Protein AF-A0A7X7NRM8-F1 (afdb_monomer_lite)

Structure (mmCIF, N/CA/C/O backbone):
data_AF-A0A7X7NRM8-F1
#
_entry.id   AF-A0A7X7NRM8-F1
#
loop_
_atom_site.group_PDB
_atom_site.id
_atom_site.type_symbol
_atom_site.label_atom_id
_atom_site.label_alt_id
_atom_site.label_comp_id
_atom_site.label_asym_id
_atom_site.label_entity_id
_atom_site.label_seq_id
_atom_site.pdbx_PDB_ins_code
_atom_site.Cartn_x
_atom_site.Cartn_y
_atom_site.Cartn_z
_atom_site.occupancy
_atom_site.B_iso_or_equiv
_atom_site.auth_seq_id
_atom_site.auth_c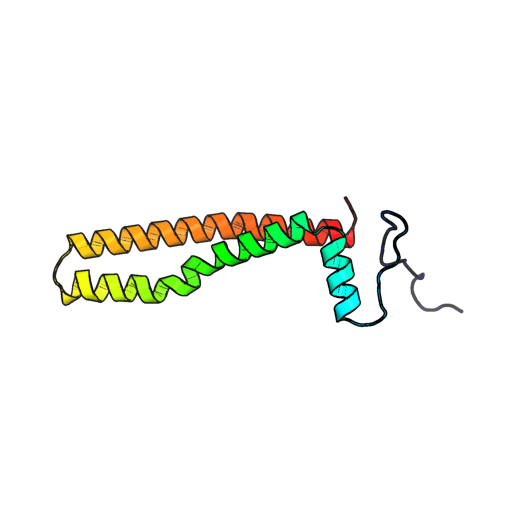omp_id
_atom_site.auth_asym_id
_atom_site.auth_atom_id
_atom_site.pdbx_PDB_model_num
ATOM 1 N N . MET A 1 1 ? 26.563 22.809 -40.029 1.00 48.19 1 MET A N 1
ATOM 2 C CA . MET A 1 1 ? 26.577 23.512 -38.734 1.00 48.19 1 MET A CA 1
ATOM 3 C C . MET A 1 1 ? 25.528 22.813 -37.892 1.00 48.19 1 MET A C 1
ATOM 5 O O . MET A 1 1 ? 24.378 22.783 -38.305 1.00 48.19 1 MET A O 1
ATOM 9 N N . GLN A 1 2 ? 25.956 22.050 -36.889 1.00 54.09 2 GLN A N 1
ATOM 10 C CA . GLN A 1 2 ? 25.078 21.231 -36.056 1.00 54.09 2 GLN A CA 1
ATOM 11 C C . GLN A 1 2 ? 24.978 21.966 -34.718 1.00 54.09 2 GLN A C 1
ATOM 13 O O . GLN A 1 2 ? 25.908 21.913 -33.921 1.00 54.09 2 GLN A O 1
ATOM 18 N N . ASP A 1 3 ? 23.897 22.727 -34.539 1.00 57.47 3 ASP A N 1
ATOM 19 C CA . ASP A 1 3 ? 23.720 23.677 -33.425 1.00 57.47 3 ASP A CA 1
ATOM 20 C C . ASP A 1 3 ? 23.059 23.038 -32.184 1.00 57.47 3 ASP A C 1
ATOM 22 O O . ASP A 1 3 ? 22.729 23.719 -31.217 1.00 57.47 3 ASP A O 1
ATOM 26 N N . PHE A 1 4 ? 22.862 21.716 -32.205 1.00 55.12 4 PHE A N 1
ATOM 27 C CA . PHE A 1 4 ? 22.254 20.926 -31.133 1.00 55.12 4 PHE A CA 1
ATOM 28 C C . PHE A 1 4 ? 23.275 19.945 -30.531 1.00 55.12 4 PHE A C 1
ATOM 30 O O . PHE A 1 4 ? 24.187 19.515 -31.243 1.00 55.12 4 PHE A O 1
ATOM 37 N N . PRO A 1 5 ? 23.149 19.588 -29.234 1.00 62.47 5 PRO A N 1
ATOM 38 C CA . PRO A 1 5 ? 24.052 18.650 -28.566 1.00 62.47 5 PRO A CA 1
ATOM 39 C C . PRO A 1 5 ? 24.156 17.319 -29.333 1.00 62.47 5 PRO A C 1
ATOM 41 O O . PRO A 1 5 ? 23.225 16.961 -30.059 1.00 62.47 5 PRO A O 1
ATOM 44 N N . PRO A 1 6 ? 25.281 16.586 -29.197 1.00 68.81 6 PRO A N 1
ATOM 45 C CA . PRO A 1 6 ? 25.512 15.344 -29.935 1.00 68.81 6 PRO A CA 1
ATOM 46 C C . PRO A 1 6 ? 24.352 14.364 -29.735 1.00 68.81 6 PRO A C 1
ATOM 48 O O . PRO A 1 6 ? 23.775 14.311 -28.651 1.00 68.81 6 PRO A O 1
ATOM 51 N N . GLU A 1 7 ? 24.017 13.573 -30.759 1.00 67.69 7 GLU A N 1
ATOM 52 C CA . GLU A 1 7 ? 23.015 12.512 -30.627 1.00 67.69 7 GLU A CA 1
ATOM 53 C C . GLU A 1 7 ? 23.503 11.475 -29.609 1.00 67.69 7 GLU A C 1
ATOM 55 O O . GLU A 1 7 ? 24.332 10.612 -29.902 1.00 67.69 7 GLU A O 1
ATOM 60 N N . ILE A 1 8 ? 23.011 11.584 -28.376 1.00 60.16 8 ILE A N 1
ATOM 61 C CA . ILE A 1 8 ? 23.290 10.613 -27.326 1.00 60.16 8 ILE A CA 1
ATOM 62 C C . ILE A 1 8 ? 22.274 9.490 -27.484 1.00 60.16 8 ILE A C 1
ATOM 64 O O . ILE A 1 8 ? 21.064 9.711 -27.415 1.00 60.16 8 ILE A O 1
ATOM 68 N N . ARG A 1 9 ? 22.760 8.266 -27.701 1.00 59.25 9 ARG A N 1
ATOM 69 C CA . ARG A 1 9 ? 21.905 7.079 -27.715 1.00 59.25 9 ARG A CA 1
ATOM 70 C C . ARG A 1 9 ? 21.270 6.948 -26.328 1.00 59.25 9 ARG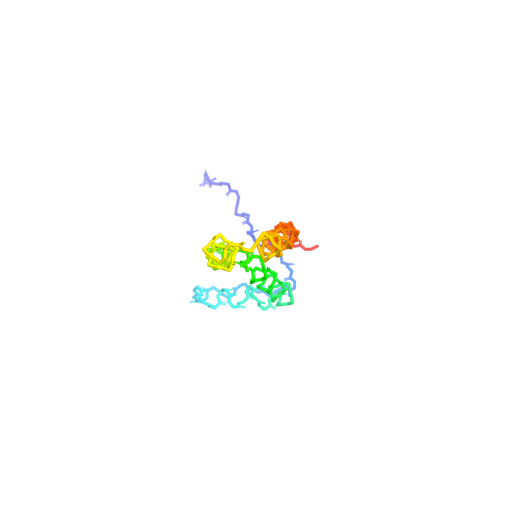 A C 1
ATOM 72 O O . ARG A 1 9 ? 21.956 6.609 -25.372 1.00 59.25 9 ARG A O 1
ATOM 79 N N . ALA A 1 10 ? 19.970 7.227 -26.231 1.00 60.06 10 ALA A N 1
ATOM 80 C CA . ALA A 1 10 ? 19.229 7.224 -24.965 1.00 60.06 10 ALA A CA 1
ATOM 81 C C . ALA A 1 10 ? 19.162 5.840 -24.288 1.00 60.06 10 ALA A C 1
ATOM 83 O O . ALA A 1 10 ? 18.738 5.744 -23.143 1.00 60.06 10 ALA A O 1
ATOM 84 N N . TYR A 1 11 ? 19.574 4.779 -24.990 1.00 56.44 11 TYR A N 1
ATOM 85 C CA . TYR A 1 11 ? 19.673 3.423 -24.469 1.00 56.44 11 TYR A CA 1
ATOM 86 C C . TYR A 1 11 ? 21.116 2.916 -24.604 1.00 56.44 11 TYR A C 1
ATOM 88 O O . TYR A 1 11 ? 21.687 2.898 -25.702 1.00 56.44 11 TYR A O 1
ATOM 96 N N . SER A 1 12 ? 21.719 2.493 -23.492 1.00 53.78 12 SER A N 1
ATOM 97 C CA . SER A 1 12 ? 22.916 1.656 -23.533 1.00 53.78 12 SER A CA 1
ATOM 98 C C . SER A 1 12 ? 22.477 0.245 -23.931 1.00 53.78 12 SER A C 1
ATOM 100 O O . SER A 1 12 ? 21.471 -0.280 -23.458 1.00 53.78 12 SER A O 1
ATOM 102 N N . VAL A 1 13 ? 23.166 -0.347 -24.904 1.00 52.75 13 VAL A N 1
ATOM 103 C CA . VAL A 1 13 ? 22.799 -1.658 -25.446 1.00 52.75 13 VAL A CA 1
ATOM 104 C C . VAL A 1 13 ? 23.107 -2.718 -24.393 1.00 52.75 13 VAL A C 1
ATOM 106 O O . VAL A 1 13 ? 24.235 -3.194 -24.308 1.00 52.75 13 VAL A O 1
ATOM 109 N N . ARG A 1 14 ? 22.103 -3.109 -23.610 1.00 53.50 14 ARG A N 1
ATOM 110 C CA . ARG A 1 14 ? 22.070 -4.456 -23.045 1.00 53.50 14 ARG A CA 1
ATOM 111 C C . ARG A 1 14 ? 21.503 -5.398 -24.104 1.00 53.50 14 ARG A C 1
ATOM 113 O O . ARG A 1 14 ? 20.466 -5.125 -24.699 1.00 53.50 14 ARG A O 1
ATOM 120 N N . ASP A 1 15 ? 22.256 -6.451 -24.399 1.00 54.31 15 ASP A N 1
ATOM 121 C CA . ASP A 1 15 ? 21.859 -7.625 -25.192 1.00 54.31 15 ASP A CA 1
ATOM 122 C C . ASP A 1 15 ? 21.517 -7.428 -26.682 1.00 54.31 15 ASP A C 1
ATOM 124 O O . ASP A 1 15 ? 21.082 -8.366 -27.347 1.00 54.31 15 ASP A O 1
ATOM 128 N N . GLY A 1 16 ? 21.737 -6.243 -27.261 1.00 56.44 16 GLY A N 1
ATOM 129 C CA . GLY A 1 16 ? 21.538 -6.016 -28.703 1.00 56.44 16 GLY A CA 1
ATOM 130 C C . GLY A 1 16 ? 20.071 -5.979 -29.154 1.00 56.44 16 GLY A C 1
ATOM 131 O O . GLY A 1 16 ? 19.805 -5.763 -30.337 1.00 56.44 16 GLY A O 1
ATOM 132 N N . ALA A 1 17 ? 19.118 -6.150 -28.234 1.00 68.62 17 ALA A N 1
ATOM 133 C CA . ALA A 1 17 ? 17.694 -6.086 -28.527 1.00 68.62 17 ALA A CA 1
ATOM 134 C C . ALA A 1 17 ? 17.261 -4.628 -28.738 1.00 68.62 17 ALA A C 1
ATOM 136 O O . ALA A 1 17 ? 17.337 -3.803 -27.828 1.00 68.62 17 ALA A O 1
ATOM 137 N N . GLN A 1 18 ? 16.801 -4.298 -29.947 1.00 77.19 18 GLN A N 1
ATOM 138 C CA . GLN A 1 18 ? 16.235 -2.977 -30.215 1.00 77.19 18 GLN A CA 1
ATOM 139 C C . GLN A 1 18 ? 14.868 -2.827 -29.526 1.00 77.19 18 GLN A C 1
ATOM 141 O O . GLN A 1 18 ? 14.072 -3.772 -29.562 1.00 77.19 18 GLN A O 1
ATOM 146 N N . PRO A 1 19 ? 14.571 -1.655 -28.932 1.00 78.94 19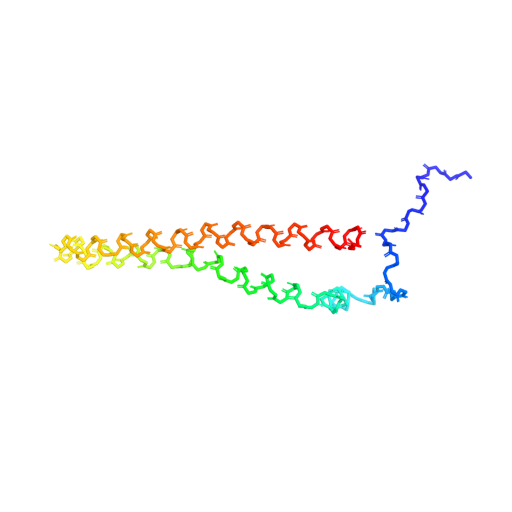 PRO A N 1
ATOM 147 C CA . PRO A 1 19 ? 13.258 -1.380 -28.368 1.00 78.94 19 PRO A CA 1
ATOM 148 C C . PRO A 1 19 ? 12.169 -1.486 -29.436 1.00 78.94 19 PRO A C 1
ATOM 150 O O . PRO A 1 19 ? 12.297 -0.942 -30.533 1.00 78.94 19 PRO A O 1
ATOM 153 N N . ASP A 1 20 ? 11.073 -2.170 -29.107 1.00 86.44 20 ASP A N 1
ATOM 154 C CA . ASP A 1 20 ? 9.930 -2.304 -30.011 1.00 86.44 20 ASP A CA 1
ATOM 155 C C . ASP A 1 20 ? 9.102 -1.010 -30.039 1.00 86.44 20 ASP A C 1
ATOM 157 O O . ASP A 1 20 ? 8.188 -0.809 -29.242 1.00 86.44 20 ASP A O 1
ATOM 161 N N . THR A 1 21 ? 9.416 -0.113 -30.971 1.00 89.12 21 THR A N 1
ATOM 162 C CA . THR A 1 21 ? 8.782 1.212 -31.097 1.00 89.12 21 THR A CA 1
ATOM 163 C C . THR A 1 21 ? 7.586 1.243 -32.052 1.00 89.12 21 THR A C 1
ATOM 165 O O . THR A 1 21 ? 7.049 2.314 -32.333 1.00 89.12 21 THR A O 1
ATOM 168 N N . ARG A 1 22 ? 7.102 0.084 -32.529 1.00 91.38 22 ARG A N 1
ATOM 169 C CA . ARG A 1 22 ? 5.997 -0.001 -33.510 1.00 91.38 22 ARG A CA 1
ATOM 170 C C . ARG A 1 22 ? 4.692 0.626 -33.012 1.00 91.38 22 ARG A C 1
ATOM 172 O O . ARG A 1 22 ? 3.862 1.053 -33.808 1.00 91.38 22 ARG A O 1
ATOM 179 N N . SER A 1 23 ? 4.473 0.629 -31.696 1.00 93.56 23 SER A N 1
ATOM 180 C CA . SER A 1 23 ? 3.377 1.345 -31.029 1.00 93.56 23 SER A CA 1
ATOM 181 C C . SER A 1 23 ? 3.628 1.428 -29.516 1.00 93.56 23 SER A C 1
ATOM 183 O O . SER A 1 23 ? 4.347 0.575 -28.989 1.00 93.56 23 SER A O 1
ATOM 185 N N . PRO A 1 24 ? 2.970 2.348 -28.781 1.00 91.06 24 PRO A N 1
ATOM 186 C CA . PRO A 1 24 ? 3.157 2.489 -27.332 1.00 91.06 24 PRO A CA 1
ATOM 187 C C . PRO A 1 24 ? 2.943 1.185 -26.550 1.00 91.06 24 PRO A C 1
ATOM 189 O O . PRO A 1 24 ? 3.735 0.833 -25.684 1.00 91.06 24 PRO A O 1
ATOM 192 N N . ARG A 1 25 ? 1.910 0.410 -26.904 1.00 93.94 25 ARG A N 1
ATOM 193 C CA . ARG A 1 25 ? 1.622 -0.897 -26.285 1.00 93.94 25 ARG A CA 1
ATOM 194 C C . ARG A 1 25 ? 2.733 -1.930 -26.500 1.00 93.94 25 ARG A C 1
ATOM 196 O O . ARG A 1 25 ? 3.030 -2.691 -25.589 1.00 93.94 25 ARG A O 1
ATOM 203 N N . HIS A 1 26 ? 3.330 -1.960 -27.692 1.00 89.06 26 HIS A N 1
ATOM 204 C CA . HIS A 1 26 ? 4.408 -2.895 -28.017 1.00 89.06 26 HIS A CA 1
ATOM 205 C C . HIS A 1 26 ? 5.685 -2.514 -27.270 1.00 89.06 26 HIS A C 1
ATOM 207 O O . HIS A 1 26 ? 6.345 -3.389 -26.722 1.00 89.06 26 HIS A O 1
ATOM 213 N N . PHE A 1 27 ? 5.952 -1.214 -27.154 1.00 86.50 27 PHE A N 1
ATOM 214 C CA . PHE A 1 27 ? 7.065 -0.695 -26.372 1.00 86.50 27 PHE A CA 1
ATOM 215 C C . PHE A 1 27 ? 6.939 -1.047 -24.885 1.00 86.50 27 PHE A C 1
ATOM 217 O O . PHE A 1 27 ? 7.866 -1.605 -24.309 1.00 86.50 27 PHE A O 1
ATOM 224 N N . LEU A 1 28 ? 5.775 -0.805 -24.269 1.00 86.44 28 LEU A N 1
ATOM 225 C CA . LEU A 1 28 ? 5.543 -1.145 -22.859 1.00 86.44 28 LEU A CA 1
ATOM 226 C C . LEU A 1 28 ? 5.680 -2.647 -22.597 1.00 86.44 28 LEU A C 1
ATOM 228 O O . LEU A 1 28 ? 6.282 -3.055 -21.607 1.00 86.44 28 LEU A O 1
ATOM 232 N N . TRP A 1 29 ? 5.160 -3.482 -23.497 1.00 88.38 29 TRP A N 1
ATOM 233 C CA . TRP A 1 29 ? 5.317 -4.931 -23.376 1.00 88.38 29 TRP A CA 1
ATOM 234 C C . TRP A 1 29 ? 6.785 -5.341 -23.598 1.00 88.38 29 TRP A C 1
ATOM 236 O O . TRP A 1 29 ? 7.310 -6.195 -22.897 1.00 88.38 29 TRP A O 1
ATOM 246 N N . TRP A 1 30 ? 7.517 -4.698 -24.503 1.00 85.94 30 TRP A N 1
ATOM 247 C CA . TRP A 1 30 ? 8.954 -4.941 -24.637 1.00 85.94 30 TRP A CA 1
ATOM 248 C C . TRP A 1 30 ? 9.716 -4.622 -23.337 1.00 85.94 30 TRP A C 1
ATOM 250 O O . TRP A 1 30 ? 10.491 -5.458 -22.876 1.00 85.94 30 TRP A O 1
ATOM 260 N N . VAL A 1 31 ? 9.412 -3.493 -22.685 1.00 80.81 31 VAL A N 1
ATOM 261 C CA . VAL A 1 31 ? 9.995 -3.118 -21.382 1.00 80.81 31 VAL A CA 1
ATOM 262 C C . VAL A 1 31 ? 9.672 -4.157 -20.304 1.00 80.81 31 VAL A C 1
ATOM 264 O O . VAL A 1 31 ? 10.571 -4.628 -19.613 1.00 80.81 31 VAL A O 1
ATOM 267 N N . VAL A 1 32 ? 8.408 -4.579 -20.194 1.00 82.31 32 VAL A N 1
ATOM 268 C CA . VAL A 1 32 ? 7.994 -5.595 -19.210 1.00 82.31 32 VAL A CA 1
ATOM 269 C C . VAL A 1 32 ? 8.671 -6.948 -19.467 1.00 82.31 32 VAL A C 1
ATOM 271 O O . VAL A 1 32 ? 8.931 -7.677 -18.516 1.00 82.31 32 VAL A O 1
ATOM 274 N N . ARG A 1 33 ? 8.994 -7.310 -20.718 1.00 82.38 33 ARG A N 1
ATOM 275 C CA . ARG A 1 33 ? 9.732 -8.558 -21.006 1.00 82.38 33 ARG A CA 1
ATOM 276 C C . ARG A 1 33 ? 11.201 -8.508 -20.627 1.00 82.38 33 ARG A C 1
ATOM 278 O O . ARG A 1 33 ? 11.741 -9.568 -20.326 1.00 82.38 33 ARG A O 1
ATOM 285 N N . LEU A 1 34 ? 11.830 -7.335 -20.659 1.00 76.62 34 LEU A N 1
ATOM 286 C CA . LEU A 1 34 ? 13.251 -7.199 -20.340 1.00 76.62 34 LEU A CA 1
ATOM 287 C C . LEU A 1 34 ? 13.540 -7.568 -18.875 1.00 76.62 34 LEU A C 1
ATOM 289 O O . LEU A 1 34 ? 14.530 -8.229 -18.595 1.00 76.62 34 LEU A O 1
ATOM 293 N N . GLU A 1 35 ? 12.643 -7.190 -17.959 1.00 68.94 35 GLU A N 1
ATOM 294 C CA . GLU A 1 35 ? 12.807 -7.350 -16.504 1.00 68.94 35 GLU A CA 1
ATOM 295 C C . GLU A 1 35 ? 11.517 -7.882 -15.846 1.00 68.94 35 GLU A C 1
ATOM 297 O O . GLU A 1 35 ? 11.055 -7.389 -14.816 1.00 68.94 35 GLU A O 1
ATOM 302 N N . GLY A 1 36 ? 10.892 -8.898 -16.453 1.00 74.00 36 GLY A N 1
ATOM 303 C CA . GLY A 1 36 ? 9.549 -9.365 -16.070 1.00 74.00 36 GLY A CA 1
ATOM 304 C C . GLY A 1 36 ? 9.404 -9.811 -14.612 1.00 74.00 36 GLY A C 1
ATOM 305 O O . GLY A 1 36 ? 8.346 -9.620 -14.014 1.00 74.00 36 GLY A O 1
ATOM 306 N N . THR A 1 37 ? 10.467 -10.349 -14.011 1.00 78.38 37 THR A N 1
ATOM 307 C CA . THR A 1 37 ? 10.484 -10.712 -12.585 1.00 78.38 37 THR A CA 1
ATOM 308 C C . THR A 1 37 ? 10.438 -9.477 -11.688 1.00 78.38 37 THR A C 1
ATOM 310 O O . THR A 1 37 ? 9.719 -9.476 -10.689 1.00 78.38 37 THR A O 1
ATOM 313 N N . LEU A 1 38 ? 11.181 -8.425 -12.049 1.00 78.81 38 LEU A N 1
ATOM 314 C CA . LEU A 1 38 ? 11.214 -7.167 -11.307 1.00 78.81 38 LEU A CA 1
ATOM 315 C C . LEU A 1 38 ? 9.851 -6.474 -11.397 1.00 78.81 38 LEU A C 1
ATOM 317 O O . LEU A 1 38 ? 9.246 -6.190 -10.368 1.00 78.81 38 LEU A O 1
ATOM 321 N N . ALA A 1 39 ? 9.314 -6.375 -12.617 1.00 80.12 39 ALA A N 1
ATOM 322 C CA . ALA A 1 39 ? 8.014 -5.772 -12.881 1.00 80.12 39 ALA A CA 1
ATOM 323 C C . ALA A 1 39 ? 6.878 -6.486 -12.127 1.00 80.12 39 ALA A C 1
ATOM 325 O O . ALA A 1 39 ? 6.021 -5.840 -11.523 1.00 80.12 39 ALA A O 1
ATOM 326 N N . LEU A 1 40 ? 6.868 -7.825 -12.114 1.00 83.94 40 LEU A N 1
ATOM 327 C CA . LEU A 1 40 ? 5.854 -8.589 -11.384 1.00 83.94 40 LEU A CA 1
ATOM 328 C C . LEU A 1 40 ? 5.975 -8.396 -9.866 1.00 83.94 40 LEU A C 1
ATOM 330 O O . LEU A 1 40 ? 4.960 -8.236 -9.185 1.00 83.94 40 LEU A O 1
ATOM 334 N N . ALA A 1 41 ? 7.203 -8.377 -9.337 1.00 83.75 41 ALA A N 1
ATOM 335 C CA . ALA A 1 41 ? 7.447 -8.082 -7.929 1.00 83.75 41 ALA A CA 1
ATOM 336 C C . ALA A 1 41 ? 6.992 -6.656 -7.571 1.00 83.75 41 ALA A C 1
ATOM 338 O O . ALA A 1 41 ? 6.319 -6.474 -6.558 1.00 83.75 41 ALA A O 1
ATOM 339 N N . GLY A 1 42 ? 7.278 -5.668 -8.426 1.00 83.44 42 GLY A N 1
ATOM 340 C CA . GLY A 1 42 ? 6.829 -4.285 -8.275 1.00 83.44 42 GLY A CA 1
ATOM 341 C C . GLY A 1 42 ? 5.307 -4.172 -8.198 1.00 83.44 42 GLY A C 1
ATOM 342 O O . GLY A 1 42 ? 4.786 -3.551 -7.273 1.00 83.44 42 GLY A O 1
ATOM 343 N N . VAL A 1 43 ? 4.581 -4.850 -9.095 1.00 87.25 43 VAL A N 1
ATOM 344 C CA . VAL A 1 43 ? 3.107 -4.907 -9.071 1.00 87.25 43 VAL A CA 1
ATOM 345 C C . VAL A 1 43 ? 2.590 -5.545 -7.782 1.00 87.25 43 VAL A C 1
ATOM 347 O O . VAL A 1 43 ? 1.698 -4.992 -7.140 1.00 87.25 43 VAL A O 1
ATOM 350 N N . ALA A 1 44 ? 3.144 -6.688 -7.372 1.00 87.62 44 ALA A N 1
ATOM 351 C CA . ALA A 1 44 ? 2.712 -7.369 -6.153 1.00 87.62 44 ALA A CA 1
ATOM 352 C C . ALA A 1 44 ? 2.912 -6.487 -4.909 1.00 87.62 44 ALA A C 1
ATOM 354 O O . ALA A 1 44 ? 2.013 -6.362 -4.077 1.00 87.62 44 ALA A O 1
ATOM 355 N N . ILE A 1 45 ? 4.065 -5.825 -4.811 1.00 87.31 45 ILE A N 1
ATOM 356 C CA . ILE A 1 45 ? 4.377 -4.907 -3.714 1.00 87.31 45 ILE A CA 1
ATOM 357 C C . ILE A 1 45 ? 3.450 -3.680 -3.750 1.00 87.31 45 ILE A C 1
ATOM 359 O O . ILE A 1 45 ? 2.953 -3.270 -2.701 1.00 87.31 45 ILE A O 1
ATOM 363 N N . ALA A 1 46 ? 3.154 -3.131 -4.934 1.00 87.38 46 ALA A N 1
ATOM 364 C CA . ALA A 1 46 ? 2.226 -2.010 -5.098 1.00 87.38 46 ALA A CA 1
ATOM 365 C C . ALA A 1 46 ? 0.813 -2.345 -4.593 1.00 87.38 46 ALA A C 1
ATOM 367 O O . ALA A 1 46 ? 0.180 -1.533 -3.918 1.00 87.38 46 ALA A O 1
ATOM 368 N N . LEU A 1 47 ? 0.329 -3.557 -4.883 1.00 90.06 47 LEU A N 1
ATOM 369 C CA . LEU A 1 47 ? -0.974 -4.034 -4.414 1.00 90.06 47 LEU A CA 1
ATOM 370 C C . LEU A 1 47 ? -1.020 -4.157 -2.888 1.00 90.06 47 LEU A C 1
ATOM 372 O O . LEU A 1 47 ? -2.006 -3.758 -2.273 1.00 90.06 47 LEU A O 1
ATOM 376 N N . VAL A 1 48 ? 0.049 -4.659 -2.265 1.00 87.56 48 VAL A N 1
ATOM 377 C CA . VAL A 1 48 ? 0.146 -4.734 -0.798 1.00 87.56 48 VAL A CA 1
ATOM 378 C C . VAL A 1 48 ? 0.179 -3.334 -0.180 1.00 87.56 48 VAL A C 1
ATOM 380 O O . VAL A 1 48 ? -0.519 -3.080 0.800 1.00 87.56 48 VAL A O 1
ATOM 383 N N . TRP A 1 49 ? 0.929 -2.408 -0.780 1.00 90.69 49 TRP A N 1
ATOM 384 C CA . TRP A 1 49 ? 1.026 -1.021 -0.318 1.00 90.69 49 TRP A CA 1
ATOM 385 C C . TRP A 1 49 ? -0.306 -0.247 -0.407 1.00 90.69 49 TRP A C 1
ATOM 387 O O . TRP A 1 49 ? -0.528 0.703 0.347 1.00 90.69 49 TRP A O 1
ATOM 397 N N . MET A 1 50 ? -1.227 -0.671 -1.279 1.00 92.25 50 MET A N 1
ATOM 398 C CA . MET A 1 50 ? -2.575 -0.099 -1.395 1.00 92.25 50 MET A CA 1
ATOM 399 C C . MET A 1 50 ? -3.527 -0.522 -0.271 1.00 92.25 50 MET A C 1
ATOM 401 O O . MET A 1 50 ? -4.465 0.217 0.032 1.00 92.25 50 MET A O 1
ATOM 405 N N . LEU A 1 51 ? -3.307 -1.679 0.365 1.00 87.62 51 LEU A N 1
ATOM 406 C CA . LEU A 1 51 ? -4.242 -2.242 1.350 1.00 87.62 51 LEU A CA 1
ATOM 407 C C . LEU A 1 51 ? -4.648 -1.251 2.453 1.00 87.62 51 LEU A C 1
ATOM 409 O O . LEU A 1 51 ? -5.850 -1.059 2.630 1.00 87.62 51 LEU A O 1
ATOM 413 N N . PRO A 1 52 ? -3.720 -0.545 3.132 1.00 87.06 52 PRO A N 1
ATOM 414 C CA . PRO A 1 52 ? -4.083 0.404 4.183 1.00 87.06 52 PRO A CA 1
ATOM 415 C C . PRO A 1 52 ? -5.000 1.531 3.701 1.00 87.06 52 PRO A C 1
ATOM 417 O O . PRO A 1 52 ? -5.877 1.968 4.444 1.00 87.06 52 PRO A O 1
ATOM 420 N N . GLN A 1 53 ? -4.817 1.997 2.461 1.00 86.94 53 GLN A N 1
ATOM 421 C CA . GLN A 1 53 ? -5.587 3.107 1.889 1.00 86.94 53 GLN A CA 1
ATOM 422 C C . GLN A 1 53 ? -7.037 2.690 1.628 1.00 86.94 53 GLN A C 1
ATOM 424 O O . GLN A 1 53 ? -7.959 3.471 1.853 1.00 86.94 53 GLN A O 1
ATOM 429 N N . VAL A 1 54 ? -7.241 1.440 1.205 1.00 91.31 54 VAL A N 1
ATOM 430 C CA . VAL A 1 54 ? -8.570 0.894 0.906 1.00 91.31 54 VAL A CA 1
ATOM 431 C C . VAL A 1 54 ? -9.286 0.434 2.177 1.00 91.31 54 VAL A C 1
ATOM 433 O O . VAL A 1 54 ? -10.487 0.651 2.320 1.00 91.31 54 VAL A O 1
ATOM 436 N N . THR A 1 55 ? -8.572 -0.180 3.125 1.00 93.88 55 THR A N 1
ATOM 437 C CA . THR A 1 55 ? -9.185 -0.722 4.348 1.00 93.88 55 THR A CA 1
ATOM 438 C C . THR A 1 55 ? -9.351 0.311 5.458 1.00 93.88 55 THR A C 1
ATOM 440 O O . THR A 1 55 ? -10.118 0.064 6.384 1.00 93.88 55 THR A O 1
ATOM 443 N N . GLY A 1 56 ? -8.655 1.451 5.395 1.00 93.31 56 GLY A N 1
ATOM 444 C CA . GLY A 1 56 ? -8.680 2.486 6.434 1.00 93.31 56 GLY A CA 1
ATOM 445 C C . GLY A 1 56 ? -10.097 2.932 6.821 1.00 93.31 56 GLY A C 1
ATOM 446 O O . GLY A 1 56 ? -10.469 2.773 7.985 1.00 93.31 56 GLY A O 1
ATOM 447 N N . PRO A 1 57 ? -10.926 3.412 5.873 1.00 94.50 57 PRO A N 1
ATOM 448 C CA . PRO A 1 57 ? -12.299 3.826 6.173 1.00 94.50 57 PRO A CA 1
ATOM 449 C C . PRO A 1 57 ? -13.164 2.696 6.746 1.00 94.50 57 PRO A C 1
ATOM 451 O O . PRO A 1 57 ? -13.940 2.922 7.672 1.00 94.50 57 PRO A O 1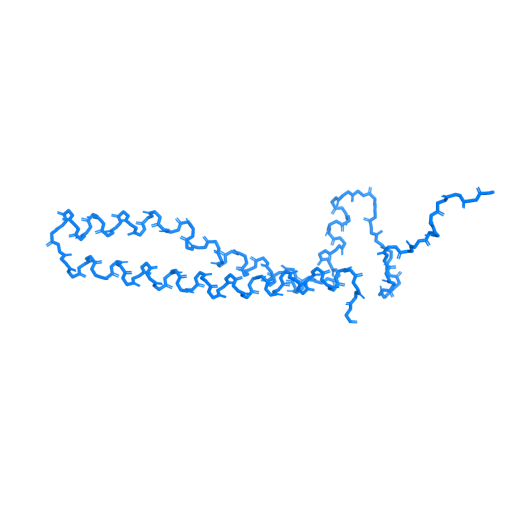
ATOM 454 N N . TRP A 1 58 ? -13.002 1.471 6.237 1.00 96.00 58 TRP A N 1
ATOM 455 C CA . TRP A 1 58 ? -13.747 0.302 6.712 1.00 96.00 58 TRP A CA 1
ATOM 456 C C . TRP A 1 58 ? -13.381 -0.073 8.158 1.00 96.00 58 TRP A C 1
ATOM 458 O O . TRP A 1 58 ? -14.272 -0.293 8.976 1.00 96.00 58 TRP A O 1
ATOM 468 N N . LEU A 1 59 ? -12.088 -0.078 8.502 1.00 97.12 59 LEU A N 1
ATOM 469 C CA . LEU A 1 59 ? -11.606 -0.348 9.863 1.00 97.12 59 LEU A CA 1
ATOM 470 C C . LEU A 1 59 ? -12.083 0.708 10.862 1.00 97.12 59 LEU A C 1
ATOM 472 O O . LEU A 1 59 ? -12.486 0.366 11.972 1.00 97.12 59 LEU A O 1
ATOM 476 N N . VAL A 1 60 ? -12.065 1.983 10.464 1.00 97.06 60 VAL A N 1
ATOM 477 C CA . VAL A 1 60 ? -12.583 3.080 11.293 1.00 97.06 60 VAL A CA 1
ATOM 478 C C . VAL A 1 60 ? -14.083 2.915 11.525 1.00 97.06 60 VAL A C 1
ATOM 480 O O . VAL A 1 60 ? -14.526 3.025 12.665 1.00 97.06 60 VAL A O 1
ATOM 483 N N . GLY A 1 61 ? -14.856 2.589 10.483 1.00 97.62 61 GLY A N 1
ATOM 484 C CA . GLY A 1 61 ? -16.282 2.284 10.624 1.00 97.62 61 GLY A CA 1
ATOM 485 C C . GLY A 1 61 ? -16.526 1.157 11.626 1.00 97.62 61 GLY A C 1
ATOM 486 O O . GLY A 1 61 ? -17.330 1.303 12.538 1.00 97.62 61 GLY A O 1
ATOM 487 N N . ARG A 1 62 ? -15.740 0.079 11.551 1.00 97.81 62 ARG A N 1
ATOM 488 C CA . ARG A 1 62 ? -15.860 -1.057 12.470 1.00 97.81 62 ARG A CA 1
ATOM 489 C C . ARG A 1 62 ? -15.511 -0.709 13.921 1.00 97.81 62 ARG A C 1
ATOM 491 O O . ARG A 1 62 ? -16.208 -1.147 14.832 1.00 97.81 62 ARG A O 1
ATOM 498 N N . ALA A 1 63 ? -14.494 0.129 14.131 1.00 97.94 63 ALA A N 1
ATOM 499 C CA . ALA A 1 63 ? -14.150 0.662 15.450 1.00 97.94 63 ALA A CA 1
ATOM 500 C C . ALA A 1 63 ? -15.286 1.509 16.050 1.00 97.94 63 ALA A C 1
ATOM 502 O O . ALA A 1 63 ? -15.542 1.443 17.253 1.00 97.94 63 ALA A O 1
ATOM 503 N N . ILE A 1 64 ? -15.975 2.291 15.213 1.00 98.19 64 ILE A N 1
ATOM 504 C CA . ILE A 1 64 ? -17.133 3.089 15.623 1.00 98.19 64 ILE A CA 1
ATOM 505 C C . ILE A 1 64 ? -18.311 2.171 15.954 1.00 98.19 64 ILE A C 1
ATOM 507 O O . ILE A 1 64 ? -18.856 2.281 17.048 1.00 98.19 64 ILE A O 1
ATOM 511 N N . ASP A 1 65 ? -18.674 1.265 15.048 1.00 98.25 65 ASP A N 1
ATOM 512 C CA . ASP A 1 65 ? -19.865 0.424 15.179 1.00 98.25 65 ASP A CA 1
ATOM 513 C C . ASP A 1 65 ? -19.760 -0.544 16.365 1.00 98.25 65 ASP A C 1
ATOM 515 O O . ASP A 1 65 ? -20.649 -0.582 17.215 1.00 98.25 65 ASP A O 1
ATOM 519 N N . ASP A 1 66 ? -18.663 -1.301 16.463 1.00 97.44 66 ASP A N 1
ATOM 520 C CA . ASP A 1 66 ? -18.492 -2.289 17.537 1.00 97.44 66 ASP A CA 1
ATOM 521 C C . ASP A 1 66 ? -18.039 -1.652 18.850 1.00 97.44 66 ASP A C 1
ATOM 523 O O . ASP A 1 66 ? -18.436 -2.090 19.925 1.00 97.44 66 ASP A O 1
ATOM 527 N N . GLY A 1 67 ? -17.173 -0.641 18.771 1.00 97.69 67 GLY A N 1
ATOM 528 C CA . GLY A 1 67 ? -16.537 -0.057 19.943 1.00 97.69 67 GLY A CA 1
ATOM 529 C C . GLY A 1 67 ? -17.354 1.072 20.554 1.00 97.69 67 GLY A C 1
ATOM 530 O O . GLY A 1 67 ? -17.777 0.997 21.704 1.00 97.69 67 GLY A O 1
ATOM 531 N N . ILE A 1 68 ? -17.576 2.142 19.788 1.00 97.62 68 ILE A N 1
ATOM 532 C CA . ILE A 1 68 ? -18.205 3.369 20.301 1.00 97.62 68 ILE A CA 1
ATOM 533 C C . ILE A 1 68 ? -19.717 3.192 20.440 1.00 97.62 68 ILE A C 1
ATOM 535 O O . ILE A 1 68 ? -20.261 3.398 21.522 1.00 97.62 68 ILE A O 1
ATOM 539 N N . VAL A 1 69 ? -20.395 2.810 19.355 1.00 98.12 69 VAL A N 1
ATOM 540 C CA . VAL A 1 69 ? -21.850 2.606 19.335 1.00 98.12 69 VAL A CA 1
ATOM 541 C C . VAL A 1 69 ? -22.222 1.384 20.171 1.00 98.12 69 VAL A C 1
ATOM 543 O O . VAL A 1 69 ? -23.190 1.438 20.928 1.00 98.12 69 VAL A O 1
ATOM 546 N N . GLY A 1 70 ? -21.424 0.315 20.090 1.00 94.19 70 GLY A N 1
ATOM 547 C CA . GLY A 1 70 ? -21.571 -0.870 20.937 1.00 94.19 70 GLY A CA 1
ATOM 548 C C . GLY A 1 70 ? -21.253 -0.641 22.420 1.00 94.19 70 GLY A C 1
ATOM 549 O O . GLY A 1 70 ? -21.672 -1.441 23.255 1.00 94.19 70 GLY A O 1
ATOM 550 N N . GLY A 1 71 ? -20.551 0.444 22.771 1.00 97.31 71 GLY A N 1
ATOM 551 C CA . GLY A 1 71 ? -20.139 0.741 24.147 1.00 97.31 71 GLY A CA 1
ATOM 552 C C . GLY A 1 71 ? -19.077 -0.216 24.706 1.00 97.31 71 GLY A C 1
ATOM 553 O O . GLY A 1 71 ? -18.930 -0.320 25.924 1.00 97.31 71 GLY A O 1
ATOM 554 N N . ASP A 1 72 ? -18.344 -0.917 23.838 1.00 98.00 72 ASP A N 1
ATOM 555 C CA . ASP A 1 72 ? -17.327 -1.906 24.194 1.00 98.00 72 ASP A CA 1
ATOM 556 C C . ASP A 1 72 ? -15.911 -1.351 23.955 1.00 98.00 72 ASP A C 1
ATOM 558 O O . ASP A 1 72 ? -15.360 -1.365 22.850 1.00 98.00 72 ASP A O 1
ATOM 562 N N . SER A 1 73 ? -15.277 -0.887 25.033 1.00 97.44 73 SER A N 1
ATOM 563 C CA . SER A 1 73 ? -13.895 -0.390 25.004 1.00 97.44 73 SER A CA 1
ATOM 564 C C . SER A 1 73 ? -12.868 -1.459 24.606 1.00 97.44 73 SER A C 1
ATOM 566 O O . SER A 1 73 ? -11.804 -1.121 24.084 1.00 97.44 73 SER A O 1
ATOM 568 N N . GLY A 1 74 ? -13.159 -2.740 24.852 1.00 98.12 74 GLY A N 1
ATOM 569 C CA . GLY A 1 74 ? -12.308 -3.856 24.449 1.00 98.12 74 GLY A CA 1
ATOM 570 C C . GLY A 1 74 ? -12.327 -4.043 22.935 1.00 98.12 74 GLY A C 1
ATOM 571 O O . GLY A 1 74 ? -11.263 -4.087 22.313 1.00 98.12 74 GLY A O 1
ATOM 572 N N . ALA A 1 75 ? -13.520 -4.063 22.337 1.00 97.69 75 ALA A N 1
ATOM 573 C CA . ALA A 1 75 ? -13.690 -4.106 20.885 1.00 97.69 75 ALA A CA 1
ATOM 574 C C . ALA A 1 75 ? -13.070 -2.874 20.203 1.00 97.69 75 ALA A C 1
ATOM 576 O O . ALA A 1 75 ? -12.380 -3.001 19.189 1.00 97.69 75 ALA A O 1
ATOM 577 N N . LEU A 1 76 ? -13.228 -1.684 20.796 1.00 98.19 76 LEU A N 1
ATOM 578 C CA . LEU A 1 76 ? -12.580 -0.464 20.308 1.00 98.19 76 LEU A CA 1
ATOM 579 C C . LEU A 1 76 ? -11.052 -0.611 20.265 1.00 98.19 76 LEU A C 1
ATOM 581 O O . LEU A 1 76 ? -10.432 -0.335 19.236 1.00 98.19 76 LEU A O 1
ATOM 585 N N . LEU A 1 77 ? -10.440 -1.064 21.365 1.00 98.44 77 LEU A N 1
ATOM 586 C CA . LEU A 1 77 ? -8.991 -1.254 21.433 1.00 98.44 77 LEU A CA 1
ATOM 587 C C . LEU A 1 77 ? -8.513 -2.283 20.401 1.00 98.44 77 LEU A C 1
ATOM 589 O O . LEU A 1 77 ? -7.489 -2.062 19.756 1.00 98.44 77 LEU A O 1
ATOM 593 N N . GLN A 1 78 ? -9.258 -3.373 20.201 1.00 98.44 78 GLN A N 1
ATOM 594 C CA . GLN A 1 78 ? -8.941 -4.369 19.176 1.00 98.44 78 GLN A CA 1
ATOM 595 C C . GLN A 1 78 ? -8.902 -3.746 17.777 1.00 98.44 78 GLN A C 1
ATOM 597 O O . GLN A 1 78 ? -7.907 -3.912 17.071 1.00 98.44 78 GLN A O 1
ATOM 602 N N . TRP A 1 79 ? -9.921 -2.976 17.388 1.00 98.19 79 TRP A N 1
ATOM 603 C CA . TRP A 1 79 ? -9.944 -2.329 16.074 1.00 98.19 79 TRP A CA 1
ATOM 604 C C . TRP A 1 79 ? -8.850 -1.270 15.906 1.00 98.19 79 TRP A C 1
ATOM 606 O O . TRP A 1 79 ? -8.248 -1.187 14.834 1.00 98.19 79 TRP A O 1
ATOM 616 N N . VAL A 1 80 ? -8.518 -0.518 16.961 1.00 97.75 80 VAL A N 1
ATOM 617 C CA . VAL A 1 80 ? -7.374 0.411 16.954 1.00 97.75 80 VAL A CA 1
ATOM 618 C C . VAL A 1 80 ? -6.054 -0.334 16.736 1.00 97.75 80 VAL A C 1
ATOM 620 O O . VAL A 1 80 ? -5.229 0.106 15.936 1.00 97.75 80 VAL A O 1
ATOM 623 N N . LEU A 1 81 ? -5.851 -1.478 17.396 1.00 98.12 81 LEU A N 1
ATOM 624 C CA . LEU A 1 81 ? -4.650 -2.299 17.210 1.00 98.12 81 LEU A CA 1
ATOM 625 C C . LEU A 1 81 ? -4.574 -2.899 15.800 1.00 98.12 81 LEU A C 1
ATOM 627 O O . LEU A 1 81 ? -3.494 -2.918 15.209 1.00 98.12 81 LEU A O 1
ATOM 631 N N . VAL A 1 82 ? -5.701 -3.335 15.231 1.00 97.38 82 VAL A N 1
ATOM 632 C CA . VAL A 1 82 ? -5.764 -3.793 13.833 1.00 97.38 82 VAL A CA 1
ATOM 633 C C . VAL A 1 82 ? -5.400 -2.655 12.879 1.00 97.38 82 VAL A C 1
ATOM 635 O O . VAL A 1 82 ? -4.577 -2.846 11.984 1.00 97.38 82 VAL A O 1
ATOM 638 N N . LEU A 1 83 ? -5.950 -1.455 13.086 1.00 95.88 83 LEU A N 1
ATOM 639 C CA . LEU A 1 83 ? -5.634 -0.281 12.273 1.00 95.88 83 LEU A CA 1
ATOM 640 C C . LEU A 1 83 ? -4.150 0.102 12.371 1.00 95.88 83 LEU A C 1
ATOM 642 O O . LEU A 1 83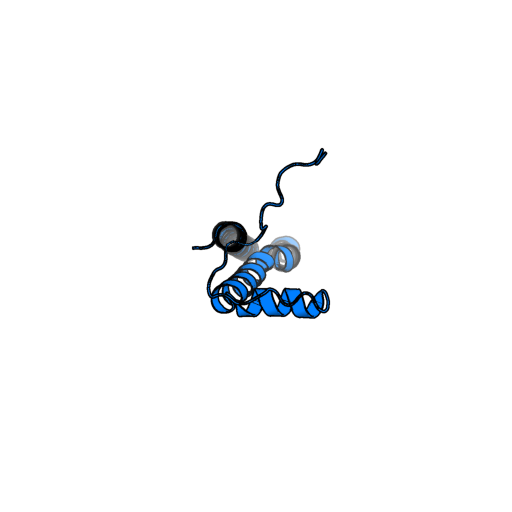 ? -3.522 0.398 11.352 1.00 95.88 83 LEU A O 1
ATOM 646 N N . LEU A 1 84 ? -3.570 0.047 13.573 1.00 96.06 84 LEU A N 1
ATOM 647 C CA . LEU A 1 84 ? -2.140 0.261 13.790 1.00 96.06 84 LEU A CA 1
ATOM 648 C C . LEU A 1 84 ? -1.305 -0.771 13.022 1.00 96.06 84 LEU A C 1
ATOM 650 O O . LEU A 1 84 ? -0.386 -0.391 12.299 1.00 96.06 84 LEU A O 1
ATOM 654 N N . ALA A 1 85 ? -1.641 -2.057 13.133 1.00 95.56 85 ALA A N 1
ATOM 655 C CA . ALA A 1 85 ? -0.934 -3.128 12.438 1.00 9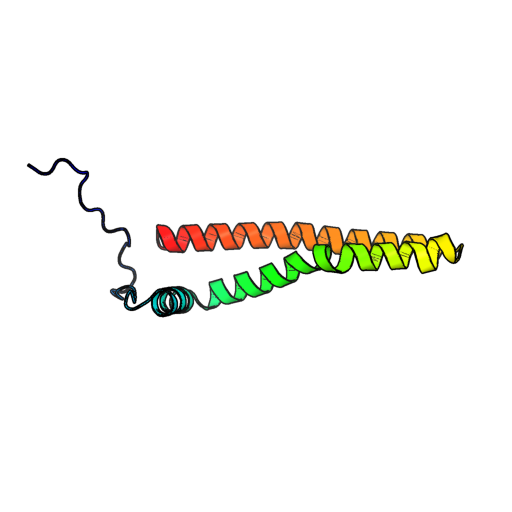5.56 85 ALA A CA 1
ATOM 656 C C . ALA A 1 85 ? -0.979 -2.939 10.914 1.00 95.56 85 ALA A C 1
ATOM 658 O O . ALA A 1 85 ? 0.059 -2.987 10.255 1.00 95.56 85 ALA A O 1
ATOM 659 N N . VAL A 1 86 ? -2.158 -2.643 10.360 1.00 94.50 86 VAL A N 1
ATOM 660 C CA . VAL A 1 86 ? -2.332 -2.359 8.927 1.00 94.50 86 VAL A CA 1
ATOM 661 C C . VAL A 1 86 ? -1.516 -1.139 8.499 1.00 94.50 86 VAL A C 1
ATOM 663 O O . VAL A 1 86 ? -0.857 -1.177 7.462 1.00 94.50 86 VAL A O 1
ATOM 666 N N . THR A 1 87 ? -1.491 -0.082 9.311 1.00 93.06 87 THR A N 1
ATOM 667 C CA . THR A 1 87 ? -0.709 1.130 9.024 1.00 93.06 87 THR A CA 1
ATOM 668 C C . THR A 1 87 ? 0.795 0.848 9.024 1.00 93.06 87 THR A C 1
ATOM 670 O O . THR A 1 87 ? 1.499 1.295 8.121 1.00 93.06 87 THR A O 1
ATOM 673 N N . VAL A 1 88 ? 1.299 0.067 9.986 1.00 94.38 88 VAL A N 1
ATOM 674 C CA . VAL A 1 88 ? 2.718 -0.324 10.056 1.00 94.38 88 VAL A CA 1
ATOM 675 C C . VAL A 1 88 ? 3.111 -1.189 8.858 1.00 94.38 88 VAL A C 1
ATOM 677 O O . VAL A 1 88 ? 4.115 -0.905 8.206 1.00 94.38 88 VAL A O 1
ATOM 680 N N . VAL A 1 89 ? 2.306 -2.202 8.517 1.00 91.25 89 VAL A N 1
ATOM 681 C CA . VAL A 1 89 ? 2.525 -3.036 7.320 1.00 91.25 89 VAL A CA 1
ATOM 682 C C . VAL A 1 89 ? 2.502 -2.175 6.055 1.00 91.25 89 VAL A C 1
ATOM 684 O O . VAL A 1 89 ? 3.351 -2.335 5.178 1.00 91.25 89 VAL A O 1
ATOM 687 N N . GLY A 1 90 ? 1.586 -1.212 5.987 1.00 91.56 90 GLY A N 1
ATOM 688 C CA . GLY A 1 90 ? 1.519 -0.199 4.940 1.00 91.56 90 GLY A CA 1
ATOM 689 C C . GLY A 1 90 ? 2.789 0.630 4.795 1.00 91.56 90 GLY A C 1
ATOM 690 O O . GLY A 1 90 ? 3.334 0.755 3.703 1.00 91.56 90 GLY A O 1
ATOM 691 N N . GLY A 1 91 ? 3.292 1.174 5.902 1.00 92.25 91 GLY A N 1
ATOM 692 C CA . GLY A 1 91 ? 4.518 1.969 5.911 1.00 92.25 91 GLY A CA 1
ATOM 693 C C . GLY A 1 91 ? 5.738 1.157 5.476 1.00 92.25 91 GLY A C 1
ATOM 694 O O . GLY A 1 91 ? 6.489 1.589 4.604 1.00 92.25 91 GLY A O 1
ATOM 695 N N . LEU A 1 92 ? 5.909 -0.050 6.025 1.00 92.25 92 LEU A N 1
ATOM 696 C CA . LEU A 1 92 ? 7.021 -0.938 5.673 1.00 92.25 92 LEU A CA 1
ATOM 697 C C . LEU A 1 92 ? 6.962 -1.379 4.207 1.00 92.25 92 LEU A C 1
ATOM 699 O O . LEU A 1 92 ? 7.968 -1.303 3.500 1.00 92.25 92 LEU A O 1
ATOM 703 N N . SER A 1 93 ? 5.784 -1.795 3.732 1.00 90.75 93 SER A N 1
ATOM 704 C CA . SER A 1 93 ? 5.586 -2.148 2.322 1.00 90.75 93 SER A CA 1
ATOM 705 C C . SER A 1 93 ? 5.826 -0.954 1.401 1.00 90.75 93 SER A C 1
ATOM 707 O O . SER A 1 93 ? 6.438 -1.131 0.355 1.00 90.75 93 SER A O 1
ATOM 709 N N . GLY A 1 94 ? 5.460 0.264 1.811 1.00 90.94 94 GLY A N 1
ATOM 710 C CA . GLY A 1 94 ? 5.748 1.497 1.075 1.00 90.94 94 GLY A CA 1
ATOM 711 C C . GLY A 1 94 ? 7.238 1.798 0.942 1.00 90.94 94 GLY A C 1
ATOM 712 O O . GLY A 1 94 ? 7.696 2.175 -0.135 1.00 90.94 94 GLY A O 1
ATOM 713 N N . THR A 1 95 ? 8.024 1.562 1.993 1.00 93.50 95 THR A N 1
ATOM 714 C CA . THR A 1 95 ? 9.489 1.693 1.930 1.00 93.50 95 THR A CA 1
ATOM 715 C C . THR A 1 95 ? 10.095 0.696 0.941 1.00 93.50 95 THR A C 1
ATOM 717 O O . THR A 1 95 ? 10.939 1.062 0.118 1.00 93.50 95 THR A O 1
ATOM 720 N N . VAL A 1 96 ? 9.644 -0.563 0.979 1.00 91.19 96 VAL A N 1
ATOM 721 C CA . VAL A 1 96 ? 10.099 -1.603 0.040 1.00 91.19 96 VAL A CA 1
ATOM 722 C C . VAL A 1 96 ? 9.675 -1.259 -1.388 1.00 91.19 96 VAL A C 1
ATOM 724 O O . VAL A 1 96 ? 10.504 -1.307 -2.293 1.00 91.19 96 VAL A O 1
ATOM 727 N N . TYR A 1 97 ? 8.422 -0.847 -1.581 1.00 89.75 97 TYR A N 1
ATOM 728 C CA . TYR A 1 97 ? 7.874 -0.397 -2.859 1.00 89.75 97 TYR A CA 1
ATOM 729 C C . TYR A 1 97 ? 8.725 0.709 -3.476 1.00 89.75 97 TYR A C 1
ATOM 731 O O . TYR A 1 97 ? 9.176 0.586 -4.613 1.00 89.75 97 TYR A O 1
ATOM 739 N N . HIS A 1 98 ? 9.010 1.757 -2.701 1.00 92.38 98 HIS A N 1
ATOM 740 C CA . HIS A 1 98 ? 9.824 2.872 -3.162 1.00 92.38 98 HIS A CA 1
ATOM 741 C C . HIS A 1 98 ? 11.242 2.413 -3.525 1.00 92.38 98 HIS A C 1
ATOM 743 O O . HIS A 1 98 ? 11.791 2.843 -4.541 1.00 92.38 98 HIS A O 1
ATOM 749 N N . THR A 1 99 ? 11.837 1.528 -2.724 1.00 91.81 99 THR A N 1
ATOM 750 C CA . THR A 1 99 ? 13.172 0.980 -3.000 1.00 91.81 99 THR A CA 1
ATOM 751 C C . THR A 1 99 ? 13.190 0.206 -4.319 1.00 91.81 99 THR A C 1
ATOM 753 O O . THR A 1 99 ? 14.096 0.395 -5.131 1.00 91.81 99 THR A O 1
ATOM 756 N N . VAL A 1 100 ? 12.174 -0.629 -4.562 1.00 88.50 100 VAL A N 1
ATOM 757 C CA . VAL A 1 100 ? 12.047 -1.398 -5.806 1.00 88.50 100 VAL A CA 1
ATOM 758 C C . VAL A 1 100 ? 11.853 -0.466 -6.994 1.00 88.50 100 VAL A C 1
ATOM 760 O O . VAL A 1 100 ? 12.632 -0.567 -7.932 1.00 88.50 100 VAL A O 1
ATOM 763 N N . ILE A 1 101 ? 10.923 0.493 -6.932 1.00 89.00 101 ILE A N 1
ATOM 764 C CA . ILE A 1 101 ? 10.673 1.446 -8.027 1.00 89.00 101 ILE A CA 1
ATOM 765 C C . ILE A 1 101 ? 11.916 2.243 -8.406 1.00 89.00 101 ILE A C 1
ATOM 767 O O . ILE A 1 101 ? 12.211 2.404 -9.589 1.00 89.00 101 ILE A O 1
ATOM 771 N N . VAL A 1 102 ? 12.671 2.726 -7.416 1.00 90.44 102 VAL A N 1
ATOM 772 C CA . VAL A 1 102 ? 13.918 3.450 -7.688 1.00 90.44 102 VAL A CA 1
ATOM 773 C C . VAL A 1 102 ? 14.919 2.527 -8.368 1.00 90.44 102 VAL A C 1
ATOM 775 O O . VAL A 1 102 ? 15.583 2.944 -9.314 1.00 90.44 102 VAL A O 1
ATOM 778 N N . ARG A 1 103 ? 15.002 1.260 -7.948 1.00 86.19 103 ARG A N 1
ATOM 779 C CA . ARG A 1 103 ? 15.851 0.271 -8.615 1.00 86.19 103 ARG A CA 1
ATOM 780 C C . ARG A 1 103 ? 15.402 0.019 -10.054 1.00 86.19 103 ARG A C 1
ATOM 782 O O . ARG A 1 103 ? 16.263 -0.014 -10.924 1.00 86.19 103 ARG A O 1
ATOM 789 N N . GLU A 1 104 ? 14.105 -0.138 -10.323 1.00 82.81 104 GLU A N 1
ATOM 790 C CA . GLU A 1 104 ? 13.603 -0.328 -11.694 1.00 82.81 104 GLU A CA 1
ATOM 791 C C . GLU A 1 104 ? 13.969 0.868 -12.576 1.00 82.81 104 GLU A C 1
ATOM 793 O O . GLU A 1 104 ? 14.472 0.689 -13.682 1.00 82.81 104 GLU A O 1
ATOM 798 N N . TRP A 1 105 ? 13.788 2.087 -12.059 1.00 83.12 105 TRP A N 1
ATOM 799 C CA . TRP A 1 105 ? 14.144 3.323 -12.752 1.00 83.12 105 TRP A CA 1
ATOM 800 C C . TRP A 1 105 ? 15.645 3.409 -13.052 1.00 83.12 105 TRP A C 1
ATOM 802 O O . TRP A 1 105 ? 16.029 3.714 -14.181 1.00 83.12 105 TRP A O 1
ATOM 812 N N . LEU A 1 106 ? 16.499 3.085 -12.074 1.00 85.19 106 LEU A N 1
ATOM 813 C CA . LEU A 1 106 ? 17.951 3.060 -12.259 1.00 85.19 106 LEU A CA 1
ATOM 814 C C . LEU A 1 106 ? 18.374 2.010 -13.293 1.00 85.19 106 LEU A C 1
ATOM 816 O O . LEU A 1 106 ? 19.168 2.323 -14.175 1.00 85.19 106 LEU A O 1
ATOM 820 N N . VAL A 1 107 ? 17.823 0.794 -13.222 1.00 79.12 107 VAL A N 1
ATOM 821 C CA . VAL A 1 107 ? 18.125 -0.287 -14.175 1.00 79.12 107 VAL A CA 1
ATOM 822 C C . VAL A 1 107 ? 17.656 0.072 -15.583 1.00 79.12 107 VAL A C 1
ATOM 824 O O . VAL A 1 107 ? 18.388 -0.149 -16.545 1.00 79.12 107 VAL A O 1
ATOM 827 N N . ALA A 1 108 ? 16.474 0.672 -15.713 1.00 75.00 108 ALA A N 1
ATOM 828 C CA . ALA A 1 108 ? 15.937 1.101 -16.998 1.00 75.00 108 ALA A CA 1
ATOM 829 C C . ALA A 1 108 ? 16.772 2.218 -17.648 1.00 75.00 108 ALA A C 1
ATOM 831 O O . ALA A 1 108 ? 16.911 2.234 -18.870 1.00 75.00 108 ALA A O 1
ATOM 832 N N . LEU A 1 109 ? 17.324 3.146 -16.855 1.00 76.88 109 LEU A N 1
ATOM 833 C CA . LEU A 1 109 ? 18.120 4.268 -17.366 1.00 76.88 109 LEU A CA 1
ATOM 834 C C . LEU A 1 109 ? 19.593 3.932 -17.598 1.00 76.88 109 LEU A C 1
ATOM 836 O O . LEU A 1 109 ? 20.175 4.382 -18.584 1.00 76.88 109 LEU A O 1
ATOM 840 N N . TYR A 1 110 ? 20.209 3.198 -16.675 1.00 77.19 110 TYR A N 1
ATOM 841 C CA . TYR A 1 110 ? 21.662 3.021 -16.635 1.00 77.19 110 TYR A CA 1
ATOM 842 C C . TYR A 1 110 ? 22.109 1.594 -16.970 1.00 77.19 110 TYR A C 1
ATOM 844 O O . TYR A 1 110 ? 23.295 1.371 -17.215 1.00 77.19 110 TYR A O 1
ATOM 852 N N . GLY A 1 111 ? 21.182 0.637 -17.031 1.00 66.25 111 GLY A N 1
ATOM 853 C CA . GLY A 1 111 ? 21.508 -0.784 -17.017 1.00 66.25 111 GLY A CA 1
ATOM 854 C C . GLY A 1 111 ? 21.847 -1.269 -15.603 1.00 66.25 111 GLY A C 1
ATOM 855 O O . GLY A 1 111 ? 21.689 -0.550 -14.618 1.00 66.25 111 GLY A O 1
ATOM 856 N N . THR A 1 112 ? 22.280 -2.523 -15.493 1.00 60.28 112 THR A N 1
ATOM 857 C CA . THR A 1 112 ? 22.673 -3.169 -14.228 1.00 60.28 112 THR A CA 1
ATOM 858 C C . THR A 1 112 ? 24.179 -3.224 -14.092 1.00 60.28 112 THR A C 1
ATOM 860 O O . THR A 1 112 ? 24.847 -3.400 -15.138 1.00 60.28 112 THR A O 1
#

Radius of gyration: 22.9 Å; chains: 1; bounding box: 48×34×64 Å

Secondary structure (DSSP, 8-state):
---S-----SS--STTPPP--SSHHHHHHHHHHHTHHHHHHHHHHHHHHHHHHHHHHHHHHHIIIIIIITT-HHHHHHHHHHHHHHHHHHHHHHHHHHHHHHHHHHHHHH--

Sequence (112 aa):
MQDFPPEIRAYSVRDGAQPDTRSPRHFLWWVVRLEGTLALAGVAIALVWMLPQVTGPWLVGRAIDDGIVGGDSGALLQWVLVLLAVTVVGGLSGTVYHTVIVREWLVALYGT

Foldseek 3Di:
DDPDPPPDPQDDDDPVDDQPVVDPVSNVVSLCVVCVVLVVVLVVLVVLLCVLVVCVVVLVVQLCVCPVVVVNVPSNVVSVVVNVVSVVSNVVSVVVSVVSVVVSVCCRRPND

pLDDT: mean 84.67, std 13.54, range [48.19, 98.44]